Protein AF-A8D741-F1 (afdb_monomer_lite)

Organism: NCBI:txid82301

Secondary structure (DSSP, 8-state):
-EEEEE-PPTT--HHHHHTTHHHHHHHTT-S--EEEE-TTSS-EEEEE--SSPPP--HHHHHTSHHHHT---SSEEEEEE-TTS-EEEEEGGGS--------TTSSTTT-

Radius of gyration: 17.53 Å; chains: 1; bounding box: 40×30×45 Å

Structure (mmCIF, N/CA/C/O backbone):
data_AF-A8D741-F1
#
_entry.id   AF-A8D741-F1
#
loop_
_atom_site.group_PDB
_atom_site.id
_atom_site.type_symbol
_atom_site.label_atom_id
_atom_site.label_alt_id
_atom_site.label_comp_id
_atom_site.label_asym_id
_atom_site.label_entity_id
_atom_site.label_seq_id
_atom_site.pdbx_PDB_ins_code
_atom_site.Cartn_x
_atom_site.Cartn_y
_atom_site.Cartn_z
_atom_site.occupancy
_atom_site.B_iso_or_equiv
_atom_site.auth_seq_id
_atom_site.auth_comp_id
_atom_site.auth_asym_id
_atom_site.auth_atom_id
_atom_site.pdbx_PDB_model_num
ATOM 1 N N . ILE A 1 1 ? 2.298 8.092 -2.596 1.00 91.88 1 ILE A N 1
ATOM 2 C CA . ILE A 1 1 ? 3.057 7.788 -3.835 1.00 91.88 1 ILE A CA 1
ATOM 3 C C . ILE A 1 1 ? 2.292 8.379 -5.009 1.00 91.88 1 ILE A C 1
ATOM 5 O O . ILE A 1 1 ? 1.091 8.578 -4.868 1.00 91.88 1 ILE A O 1
ATOM 9 N N . THR A 1 2 ? 2.952 8.610 -6.139 1.00 91.62 2 THR A N 1
ATOM 10 C CA . THR A 1 2 ? 2.326 9.074 -7.384 1.00 91.62 2 THR A CA 1
ATOM 11 C C . THR A 1 2 ? 2.463 7.994 -8.446 1.00 91.62 2 THR A C 1
ATOM 13 O O . THR A 1 2 ? 3.541 7.419 -8.601 1.00 91.62 2 THR A O 1
ATOM 16 N N . LEU A 1 3 ? 1.375 7.722 -9.171 1.00 92.81 3 LEU A N 1
ATOM 17 C CA . LEU A 1 3 ? 1.344 6.774 -10.282 1.00 92.81 3 LEU A CA 1
ATOM 18 C C . LEU A 1 3 ? 1.420 7.525 -11.614 1.00 92.81 3 LEU A C 1
ATOM 20 O O . LEU A 1 3 ? 0.487 8.233 -11.988 1.00 92.81 3 LEU A O 1
ATOM 24 N N . TYR A 1 4 ? 2.500 7.312 -12.355 1.00 92.06 4 TYR A N 1
ATOM 25 C CA . TYR A 1 4 ? 2.634 7.756 -13.737 1.00 92.06 4 TYR A CA 1
ATOM 26 C C . TYR A 1 4 ? 2.223 6.626 -14.674 1.00 92.06 4 TYR A C 1
ATOM 28 O O . TYR A 1 4 ? 2.609 5.474 -14.475 1.00 92.06 4 TYR A O 1
ATOM 36 N N . LYS A 1 5 ? 1.448 6.952 -15.710 1.00 92.25 5 LYS A N 1
ATOM 37 C CA . LYS A 1 5 ? 1.119 6.012 -16.782 1.00 92.25 5 LYS A CA 1
ATOM 38 C C . LYS A 1 5 ? 2.022 6.280 -17.976 1.00 92.25 5 LYS A C 1
ATOM 40 O O . LYS A 1 5 ? 2.039 7.389 -18.499 1.00 92.25 5 LYS A O 1
ATOM 45 N N . LEU A 1 6 ? 2.755 5.258 -18.392 1.00 91.69 6 LEU A N 1
ATOM 46 C CA . LEU A 1 6 ? 3.600 5.271 -19.576 1.00 91.69 6 LEU A CA 1
ATOM 47 C C . LEU A 1 6 ? 2.988 4.354 -20.630 1.00 91.69 6 LEU A C 1
ATOM 49 O O . LEU A 1 6 ? 2.858 3.154 -20.397 1.00 91.69 6 LEU A O 1
ATOM 53 N N . GLU A 1 7 ? 2.671 4.895 -21.798 1.00 92.44 7 GLU A N 1
ATOM 54 C CA . GLU A 1 7 ? 2.338 4.085 -22.968 1.00 92.44 7 GLU A CA 1
ATOM 55 C C . GLU A 1 7 ? 3.620 3.825 -23.768 1.00 92.44 7 GLU A C 1
ATOM 57 O O . GLU A 1 7 ? 4.220 4.765 -24.297 1.00 92.44 7 GLU A O 1
ATOM 62 N N . PRO A 1 8 ? 4.113 2.577 -23.815 1.00 88.62 8 PRO A N 1
ATOM 63 C CA . PRO A 1 8 ? 5.346 2.280 -24.517 1.00 88.62 8 PRO A CA 1
ATOM 64 C C . PRO A 1 8 ? 5.122 2.276 -26.032 1.00 88.62 8 PRO A C 1
ATOM 66 O O . PRO A 1 8 ? 4.082 1.843 -26.530 1.00 88.62 8 PRO A O 1
ATOM 69 N N . GLN A 1 9 ? 6.146 2.680 -26.784 1.00 90.19 9 GLN A N 1
ATOM 70 C CA . GLN A 1 9 ? 6.136 2.529 -28.237 1.00 90.19 9 GLN A CA 1
ATOM 71 C C . GLN A 1 9 ? 6.013 1.046 -28.623 1.00 90.19 9 GLN A C 1
ATOM 73 O O . GLN A 1 9 ? 6.590 0.170 -27.964 1.00 90.19 9 GLN A O 1
ATOM 78 N N . ALA A 1 10 ? 5.301 0.774 -29.721 1.00 85.75 10 ALA A N 1
ATOM 79 C CA . ALA A 1 10 ? 5.146 -0.564 -30.282 1.00 85.75 10 ALA A CA 1
ATOM 80 C C . ALA A 1 10 ? 6.494 -1.305 -30.389 1.00 85.75 10 ALA A C 1
ATOM 82 O O . ALA A 1 10 ? 7.501 -0.741 -30.815 1.00 85.75 10 ALA A O 1
ATOM 83 N N . GLY A 1 11 ? 6.513 -2.575 -29.973 1.00 85.88 11 GLY A N 1
ATOM 84 C CA . GLY A 1 11 ? 7.721 -3.410 -29.945 1.00 85.88 11 GLY A CA 1
ATOM 85 C C . GLY A 1 11 ? 8.558 -3.302 -28.663 1.00 85.88 11 GLY A C 1
ATOM 86 O O . GLY A 1 11 ? 9.428 -4.144 -28.429 1.00 85.88 11 GLY A O 1
ATOM 87 N N . THR A 1 12 ? 8.279 -2.338 -27.780 1.00 88.94 12 THR A N 1
ATOM 88 C CA . THR A 1 12 ? 8.945 -2.259 -26.474 1.00 88.94 12 THR A CA 1
ATOM 89 C C . THR A 1 12 ? 8.386 -3.319 -25.530 1.00 88.94 12 THR A C 1
ATOM 91 O O . THR A 1 12 ? 7.224 -3.278 -25.130 1.00 88.94 12 THR A O 1
ATOM 94 N N . LYS A 1 13 ? 9.229 -4.275 -25.129 1.00 89.38 13 LYS A N 1
ATOM 95 C CA . LYS A 1 13 ? 8.858 -5.287 -24.132 1.00 89.38 13 LYS A CA 1
ATOM 96 C C . LYS A 1 13 ? 8.702 -4.637 -22.757 1.00 89.38 13 LYS A C 1
ATOM 98 O O . LYS A 1 13 ? 9.631 -3.988 -22.281 1.00 89.38 13 LYS A O 1
ATOM 103 N N . SER A 1 14 ? 7.587 -4.897 -22.076 1.00 88.25 14 SER A N 1
ATOM 104 C CA . SER A 1 14 ? 7.334 -4.427 -20.703 1.00 88.25 14 SER A CA 1
ATOM 105 C C . SER A 1 14 ? 8.457 -4.808 -19.731 1.00 88.25 14 SER A C 1
ATOM 107 O O . SER A 1 14 ? 8.871 -3.987 -18.918 1.00 88.25 14 SER A O 1
ATOM 109 N N . ALA A 1 15 ? 9.026 -6.008 -19.884 1.00 90.12 15 ALA A N 1
ATOM 110 C CA . ALA A 1 15 ? 10.160 -6.487 -19.094 1.00 90.12 15 ALA A CA 1
ATOM 111 C C . ALA A 1 15 ? 11.385 -5.555 -19.147 1.00 90.12 15 ALA A C 1
ATOM 113 O O . ALA A 1 15 ? 12.092 -5.426 -18.153 1.00 90.12 15 ALA A O 1
ATOM 114 N N . ARG A 1 16 ? 11.620 -4.869 -20.277 1.00 91.50 16 ARG A N 1
ATOM 115 C CA . ARG A 1 16 ? 12.715 -3.896 -20.396 1.00 91.50 16 ARG A CA 1
ATOM 116 C C . ARG A 1 16 ? 12.488 -2.698 -19.481 1.00 91.50 16 ARG A C 1
ATOM 118 O O . ARG A 1 16 ? 13.421 -2.261 -18.830 1.00 91.50 16 ARG A O 1
ATOM 125 N N . VAL A 1 17 ? 11.259 -2.186 -19.425 1.00 91.62 17 VAL A N 1
ATOM 126 C CA . VAL A 1 17 ? 10.911 -1.054 -18.556 1.00 91.62 17 VAL A CA 1
ATOM 127 C C . VAL A 1 17 ? 10.985 -1.474 -17.090 1.00 91.62 17 VAL A C 1
ATOM 129 O O . VAL A 1 17 ? 11.582 -0.764 -16.293 1.00 91.62 17 VAL A O 1
ATOM 132 N N . VAL A 1 18 ? 10.465 -2.660 -16.751 1.00 92.50 18 VAL A N 1
ATOM 133 C CA . VAL A 1 18 ? 10.557 -3.227 -15.392 1.00 92.50 18 VAL A CA 1
ATOM 134 C C . VAL A 1 18 ? 12.014 -3.364 -14.938 1.00 92.50 18 VAL A C 1
ATOM 136 O O . VAL A 1 18 ? 12.331 -3.015 -13.806 1.00 92.50 18 VAL A O 1
ATOM 139 N N . GLY A 1 19 ? 12.910 -3.810 -15.824 1.00 94.12 19 GLY A N 1
ATOM 140 C CA . GLY A 1 19 ? 14.340 -3.937 -15.529 1.00 94.12 19 GLY A CA 1
ATOM 141 C C . GLY A 1 19 ? 15.080 -2.610 -15.322 1.00 94.12 19 GLY A C 1
ATOM 142 O O . GLY A 1 19 ? 16.196 -2.627 -14.822 1.00 94.12 19 GLY A O 1
ATOM 143 N N . LEU A 1 20 ? 14.474 -1.470 -15.673 1.00 94.75 20 LEU A N 1
ATOM 144 C CA . LEU A 1 20 ? 15.046 -0.131 -15.483 1.00 94.75 20 LEU A CA 1
ATOM 145 C C . LEU A 1 20 ? 14.560 0.551 -14.194 1.00 94.75 20 LEU A C 1
ATOM 147 O O . LEU A 1 20 ? 14.768 1.751 -14.033 1.00 94.75 20 LEU A O 1
ATOM 151 N N . ALA A 1 21 ? 13.902 -0.174 -13.282 1.00 95.44 21 ALA A N 1
ATOM 152 C CA . ALA A 1 21 ? 13.344 0.400 -12.056 1.00 95.44 21 ALA A CA 1
ATOM 153 C C . ALA A 1 21 ? 14.369 1.215 -11.245 1.00 95.44 21 ALA A C 1
ATOM 155 O O . ALA A 1 21 ? 14.082 2.355 -10.879 1.00 95.44 21 ALA A O 1
ATOM 156 N N . ASP A 1 22 ? 15.572 0.678 -11.034 1.00 95.88 22 ASP A N 1
ATOM 157 C CA . ASP A 1 22 ? 16.621 1.351 -10.256 1.00 95.88 22 ASP A CA 1
ATOM 158 C C . ASP A 1 22 ? 17.182 2.585 -10.976 1.00 95.88 22 ASP A C 1
ATOM 160 O O . ASP A 1 22 ? 17.400 3.630 -10.358 1.00 95.88 22 ASP A O 1
ATOM 164 N N . ASP A 1 23 ? 17.358 2.508 -12.299 1.00 96.12 23 ASP A N 1
ATOM 165 C CA . ASP A 1 23 ? 17.808 3.644 -13.106 1.00 96.12 23 ASP A CA 1
ATOM 166 C C . ASP A 1 23 ? 16.764 4.768 -13.122 1.00 96.12 23 ASP A C 1
ATOM 168 O O . ASP A 1 23 ? 17.115 5.938 -12.963 1.00 96.12 23 ASP A O 1
ATOM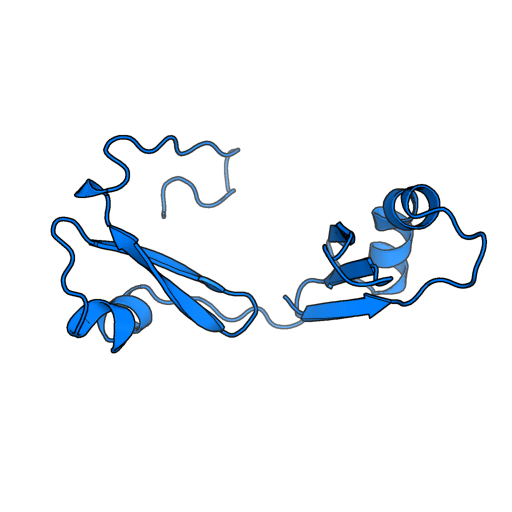 172 N N . ILE A 1 24 ? 15.477 4.426 -13.249 1.00 94.38 24 ILE A N 1
ATOM 173 C CA . ILE A 1 24 ? 14.366 5.382 -13.174 1.00 94.38 24 ILE A CA 1
ATOM 174 C C . ILE A 1 24 ? 14.321 6.030 -11.789 1.00 94.38 24 ILE A C 1
ATOM 176 O O . ILE A 1 24 ? 14.230 7.253 -11.697 1.00 94.38 24 ILE A O 1
ATOM 180 N N . ALA A 1 25 ? 14.423 5.242 -10.715 1.00 95.00 25 ALA A N 1
ATOM 181 C CA . ALA A 1 25 ? 14.464 5.765 -9.352 1.00 95.00 25 ALA A CA 1
ATOM 182 C C . ALA A 1 25 ? 15.614 6.769 -9.176 1.00 95.00 25 ALA A C 1
ATOM 184 O O . ALA A 1 25 ? 15.390 7.886 -8.704 1.00 95.00 25 ALA A O 1
ATOM 185 N N . ARG A 1 26 ? 16.819 6.419 -9.648 1.00 94.88 26 ARG A N 1
ATOM 186 C CA . ARG A 1 26 ? 18.000 7.293 -9.608 1.00 94.88 26 ARG A CA 1
ATOM 187 C C . ARG A 1 26 ? 17.780 8.586 -10.391 1.00 94.88 26 ARG A C 1
ATOM 189 O O . ARG A 1 26 ? 18.010 9.667 -9.853 1.00 94.88 26 ARG A O 1
ATOM 196 N N . SER A 1 27 ? 17.311 8.494 -11.635 1.00 94.81 27 SER A N 1
ATOM 197 C CA . SER A 1 27 ? 17.054 9.659 -12.493 1.00 94.81 27 SER A CA 1
ATOM 198 C C . SER A 1 27 ? 15.969 10.584 -11.937 1.00 94.81 27 SER A C 1
ATOM 200 O O . SER A 1 27 ? 16.024 11.789 -12.163 1.00 94.81 27 SER A O 1
ATOM 202 N N . MET A 1 28 ? 15.015 10.042 -11.181 1.00 92.44 28 MET A N 1
ATOM 203 C CA . MET A 1 28 ? 13.938 10.801 -10.541 1.00 92.44 28 MET A CA 1
ATOM 204 C C . MET A 1 28 ? 14.289 11.285 -9.125 1.00 92.44 28 MET A C 1
ATOM 206 O O . MET A 1 28 ? 13.449 11.909 -8.476 1.00 92.44 28 MET A O 1
ATOM 210 N N . SER A 1 29 ? 15.500 10.995 -8.628 1.00 92.31 29 SER A N 1
ATOM 211 C CA . SER A 1 29 ? 15.908 11.242 -7.234 1.00 92.31 29 SER A CA 1
ATOM 212 C C . SER A 1 29 ? 14.926 10.649 -6.211 1.00 92.31 29 SER A C 1
ATOM 214 O O . SER A 1 29 ? 14.630 11.248 -5.177 1.00 92.31 29 SER A O 1
ATOM 216 N N . ALA A 1 30 ? 14.395 9.468 -6.522 1.00 92.81 30 ALA A N 1
ATOM 217 C CA . ALA A 1 30 ? 13.471 8.726 -5.684 1.00 92.81 30 ALA A CA 1
ATOM 218 C C . ALA A 1 30 ? 14.187 7.567 -4.981 1.00 92.81 30 ALA A C 1
ATOM 220 O O . ALA A 1 30 ? 15.113 6.971 -5.522 1.00 92.81 30 ALA A O 1
ATOM 221 N N . LEU A 1 31 ? 13.711 7.207 -3.784 1.00 90.94 31 LEU A N 1
ATOM 222 C CA . LEU A 1 31 ? 14.238 6.058 -3.034 1.00 90.94 31 LEU A CA 1
ATOM 223 C C . LEU A 1 31 ? 14.073 4.739 -3.806 1.00 90.94 31 LEU A C 1
ATOM 225 O O . LEU A 1 31 ? 14.909 3.849 -3.706 1.00 90.94 31 LEU A O 1
ATOM 229 N N . SER A 1 32 ? 12.967 4.602 -4.533 1.00 94.06 32 SER A N 1
ATOM 230 C CA . SER A 1 32 ? 12.641 3.427 -5.332 1.00 94.06 32 SER A CA 1
ATOM 231 C C . SER A 1 32 ? 11.588 3.776 -6.381 1.00 94.06 32 SER A C 1
ATOM 233 O O . SER A 1 32 ? 10.869 4.771 -6.247 1.00 94.06 32 SER A O 1
ATOM 235 N N . ALA A 1 33 ? 11.483 2.940 -7.410 1.00 96.06 33 ALA A N 1
ATOM 236 C CA . ALA A 1 33 ? 10.404 2.973 -8.386 1.00 96.06 33 ALA A CA 1
ATOM 237 C C . ALA A 1 33 ? 9.769 1.585 -8.458 1.00 96.06 33 ALA A C 1
ATOM 239 O O . ALA A 1 33 ? 10.471 0.582 -8.591 1.00 96.06 33 ALA A O 1
ATOM 240 N N . ARG A 1 34 ? 8.439 1.513 -8.375 1.00 95.19 34 ARG A N 1
ATOM 241 C CA . ARG A 1 34 ? 7.704 0.257 -8.550 1.00 95.19 34 ARG A CA 1
ATOM 242 C C . ARG A 1 34 ? 6.994 0.275 -9.892 1.00 95.19 34 ARG A C 1
ATOM 244 O O . ARG A 1 34 ? 6.203 1.168 -10.174 1.00 95.19 34 ARG A O 1
ATOM 251 N N . ILE A 1 35 ? 7.296 -0.716 -10.723 1.00 95.00 35 ILE A N 1
ATOM 252 C CA . ILE A 1 35 ? 6.805 -0.789 -12.099 1.00 95.00 35 ILE A CA 1
ATOM 253 C C . ILE A 1 35 ? 5.830 -1.953 -12.214 1.00 95.00 35 ILE A C 1
ATOM 255 O O . ILE A 1 35 ? 6.139 -3.076 -11.815 1.00 95.00 35 ILE A O 1
ATOM 259 N N . SER A 1 36 ? 4.643 -1.692 -12.754 1.00 92.56 36 SER A N 1
ATOM 260 C CA . SER A 1 36 ? 3.593 -2.695 -12.923 1.00 92.56 36 SER A CA 1
ATOM 261 C C . SER A 1 36 ? 2.894 -2.564 -14.276 1.00 92.56 36 SER A C 1
ATOM 263 O O . SER A 1 36 ? 2.854 -1.497 -14.883 1.00 92.56 36 SER A O 1
ATOM 265 N N . ILE A 1 37 ? 2.350 -3.672 -14.777 1.00 90.31 37 ILE A N 1
ATOM 266 C CA . ILE A 1 37 ? 1.536 -3.673 -15.997 1.00 90.31 37 ILE A CA 1
ATOM 267 C C . ILE A 1 37 ? 0.095 -3.348 -15.603 1.00 90.31 37 ILE A C 1
ATOM 269 O O . ILE A 1 37 ? -0.478 -4.026 -14.745 1.00 90.31 37 ILE A O 1
ATOM 273 N N . VAL A 1 38 ? -0.507 -2.343 -16.241 1.00 89.06 38 VAL A N 1
ATOM 274 C CA . VAL A 1 38 ? -1.905 -1.983 -15.992 1.00 89.06 38 VAL A CA 1
ATOM 275 C C . VAL A 1 38 ? -2.803 -2.957 -16.750 1.00 89.06 38 VAL A C 1
ATOM 277 O O . VAL A 1 38 ? -2.833 -2.974 -17.978 1.00 89.06 38 VAL A O 1
ATOM 280 N N . ARG A 1 39 ? -3.547 -3.798 -16.025 1.00 82.62 39 ARG A N 1
ATOM 281 C CA . ARG A 1 39 ? -4.461 -4.766 -16.650 1.00 82.62 39 ARG A CA 1
ATOM 282 C C . ARG A 1 39 ? -5.532 -4.040 -17.470 1.00 82.62 39 ARG A C 1
ATOM 284 O O . ARG A 1 39 ? -6.157 -3.103 -16.984 1.00 82.62 39 ARG A O 1
ATOM 291 N N . GLY A 1 40 ? -5.751 -4.501 -18.701 1.00 85.62 40 GLY A N 1
ATOM 292 C CA . GLY A 1 40 ? -6.766 -3.948 -19.605 1.00 85.62 40 GLY A CA 1
ATOM 293 C C . GLY A 1 40 ? -6.373 -2.647 -20.315 1.00 85.62 40 GLY A C 1
ATOM 294 O O . GLY A 1 40 ? -7.201 -2.096 -21.031 1.00 85.62 40 GLY A O 1
ATOM 295 N N . GLN A 1 41 ? -5.141 -2.152 -20.147 1.00 85.31 41 GLN A N 1
ATOM 296 C CA . GLN A 1 41 ? -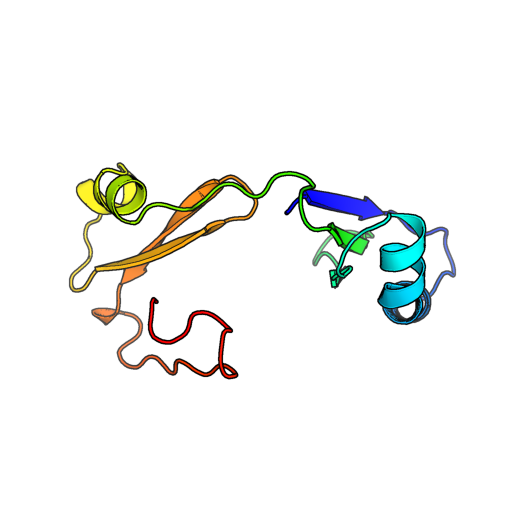4.620 -0.972 -20.850 1.00 85.31 41 GLN A CA 1
ATOM 297 C C . GLN A 1 41 ? -3.248 -1.295 -21.455 1.00 85.31 41 GLN A C 1
ATOM 299 O O . GLN A 1 41 ? -2.478 -2.059 -20.875 1.00 85.31 41 GLN A O 1
ATOM 304 N N . ASN A 1 42 ? -2.901 -0.681 -22.592 1.00 85.75 42 ASN A N 1
ATOM 305 C CA . ASN A 1 42 ? -1.535 -0.733 -23.130 1.00 85.75 42 ASN A CA 1
ATOM 306 C C . ASN A 1 42 ? -0.622 0.274 -22.401 1.00 85.75 42 ASN A C 1
ATOM 308 O O . ASN A 1 42 ? 0.044 1.098 -23.019 1.00 85.75 42 ASN A O 1
ATOM 312 N N . ALA A 1 43 ? -0.646 0.236 -21.069 1.00 90.88 43 ALA A N 1
ATOM 313 C CA . ALA A 1 43 ? 0.041 1.186 -20.211 1.00 90.88 43 ALA A CA 1
ATOM 314 C C . ALA A 1 43 ? 0.838 0.464 -19.121 1.00 90.88 43 ALA A C 1
ATOM 316 O O . ALA A 1 43 ? 0.423 -0.555 -18.560 1.00 90.88 43 ALA A O 1
ATOM 317 N N . ILE A 1 44 ? 1.989 1.038 -18.800 1.00 93.31 44 ILE A N 1
ATOM 318 C CA . ILE A 1 44 ? 2.854 0.640 -17.698 1.00 93.31 44 ILE A CA 1
ATOM 319 C C . ILE A 1 44 ? 2.692 1.681 -16.593 1.00 93.31 44 ILE A C 1
ATOM 321 O O . ILE A 1 44 ? 2.820 2.881 -16.828 1.00 93.31 44 ILE A O 1
ATOM 325 N N . GLY A 1 45 ? 2.386 1.215 -15.387 1.00 94.56 45 GLY A N 1
ATOM 326 C CA . GLY A 1 45 ? 2.322 2.037 -14.191 1.00 94.56 45 GLY A CA 1
ATOM 327 C C . GLY A 1 45 ? 3.702 2.164 -13.560 1.00 94.56 45 GLY A C 1
ATOM 328 O O . GLY A 1 45 ? 4.342 1.151 -13.284 1.00 94.56 45 GLY A O 1
ATOM 329 N N . ILE A 1 46 ? 4.144 3.395 -13.320 1.00 95.12 46 ILE A N 1
ATOM 330 C CA . ILE A 1 46 ? 5.375 3.711 -12.594 1.00 95.12 46 ILE A CA 1
ATOM 331 C C . ILE A 1 46 ? 4.983 4.448 -11.316 1.00 95.12 46 ILE A C 1
ATOM 333 O O . ILE A 1 46 ? 4.544 5.596 -11.351 1.00 95.12 46 ILE A O 1
ATOM 337 N N . GLU A 1 47 ? 5.120 3.768 -10.187 1.00 95.56 47 GLU A N 1
ATOM 338 C CA . GLU A 1 47 ? 4.836 4.291 -8.855 1.00 95.56 47 GLU A CA 1
ATOM 339 C C . GLU A 1 47 ? 6.119 4.862 -8.243 1.00 95.56 47 GLU A C 1
ATOM 341 O O . GLU A 1 47 ? 7.107 4.143 -8.069 1.00 95.56 47 GLU A O 1
ATOM 346 N N . LEU A 1 48 ? 6.092 6.150 -7.893 1.00 94.56 48 LEU A N 1
ATOM 347 C CA . LEU A 1 48 ? 7.205 6.853 -7.254 1.00 94.56 48 LEU A CA 1
ATOM 348 C C . LEU A 1 48 ? 6.788 7.406 -5.881 1.00 94.56 48 LEU A C 1
ATOM 350 O O . LEU A 1 48 ? 5.651 7.861 -5.711 1.00 94.56 48 LEU A O 1
ATOM 354 N N . PRO A 1 49 ? 7.677 7.390 -4.872 1.00 92.94 49 PRO A N 1
ATOM 355 C CA . PRO A 1 49 ? 7.432 8.062 -3.605 1.00 92.94 49 PRO A CA 1
ATOM 356 C C . PRO A 1 49 ? 7.255 9.566 -3.809 1.00 92.94 49 PRO A C 1
ATOM 358 O O . PRO A 1 49 ? 7.974 10.198 -4.579 1.00 92.94 49 PRO A O 1
ATOM 361 N N . ASN A 1 50 ? 6.306 10.138 -3.069 1.00 90.88 50 ASN A N 1
ATOM 362 C CA . ASN A 1 50 ? 6.148 11.587 -3.004 1.00 90.88 50 ASN A CA 1
ATOM 363 C C . ASN A 1 50 ? 7.361 12.172 -2.273 1.00 90.88 50 ASN A C 1
ATOM 365 O O . ASN A 1 50 ? 7.869 11.542 -1.340 1.00 90.88 50 ASN A O 1
ATOM 369 N N . LYS A 1 51 ? 7.797 13.369 -2.686 1.00 87.00 51 LYS A N 1
ATOM 370 C CA . LYS A 1 51 ? 8.869 14.112 -2.002 1.00 87.00 51 LYS A CA 1
ATOM 371 C C . LYS A 1 51 ? 8.515 14.343 -0.535 1.00 87.00 51 LYS A C 1
ATOM 373 O O . LYS A 1 51 ? 9.320 14.069 0.347 1.00 87.00 51 LYS A O 1
ATOM 378 N N . GLU A 1 52 ? 7.277 14.758 -0.300 1.00 88.56 52 GLU A N 1
ATOM 379 C CA . GLU A 1 52 ? 6.685 14.888 1.024 1.00 88.56 52 GLU A CA 1
ATOM 380 C C . GLU A 1 52 ? 5.675 13.757 1.20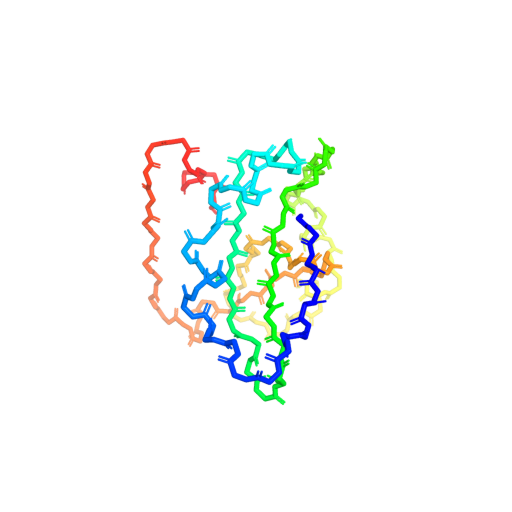6 1.00 88.56 52 GLU A C 1
ATOM 382 O O . GLU A 1 52 ? 4.729 13.604 0.428 1.00 88.56 52 GLU A O 1
ATOM 387 N N . ARG A 1 53 ? 5.928 12.892 2.190 1.00 87.19 53 ARG A N 1
ATOM 388 C CA . ARG A 1 53 ? 5.024 11.792 2.523 1.00 87.19 53 ARG A CA 1
ATOM 389 C C . ARG A 1 53 ? 4.076 12.259 3.611 1.00 87.19 53 ARG A C 1
ATOM 391 O O . ARG A 1 53 ? 4.516 12.642 4.689 1.00 87.19 53 ARG A O 1
ATOM 398 N N . GLU A 1 54 ? 2.787 12.170 3.332 1.00 89.44 54 GLU A N 1
ATOM 399 C CA . GLU A 1 54 ? 1.754 12.406 4.331 1.00 89.44 54 GLU A CA 1
ATOM 400 C C . GLU A 1 54 ? 1.611 11.190 5.247 1.00 89.44 54 GLU A C 1
ATOM 402 O O . GLU A 1 54 ? 1.662 10.038 4.800 1.00 89.44 54 GLU A O 1
ATOM 407 N N . ILE A 1 55 ? 1.431 11.454 6.540 1.00 91.94 55 ILE A N 1
ATOM 408 C CA . ILE A 1 55 ? 1.162 10.414 7.528 1.00 91.94 55 ILE A CA 1
ATOM 409 C C . ILE A 1 55 ? -0.315 10.037 7.434 1.00 91.94 55 ILE A C 1
ATOM 411 O O . ILE A 1 55 ? -1.194 10.891 7.523 1.00 91.94 55 ILE A O 1
ATOM 415 N N . VAL A 1 56 ? -0.592 8.742 7.295 1.00 94.19 56 VAL A N 1
ATOM 416 C CA . VAL A 1 56 ? -1.953 8.219 7.423 1.00 94.19 56 VAL A CA 1
ATOM 417 C C . VAL A 1 56 ? -2.245 8.020 8.905 1.00 94.19 56 VAL A C 1
ATOM 419 O O . VAL A 1 56 ? -1.679 7.132 9.539 1.00 94.19 56 VAL A O 1
ATOM 422 N N . VAL A 1 57 ? -3.112 8.862 9.463 1.00 95.75 57 VAL A N 1
ATOM 423 C CA . VAL A 1 57 ? -3.515 8.780 10.869 1.00 95.75 57 VAL A CA 1
ATOM 424 C C . VAL A 1 57 ? -4.680 7.801 11.005 1.00 95.75 57 VAL A C 1
ATOM 426 O O . VAL A 1 57 ? -5.651 7.878 10.255 1.00 95.75 57 VAL A O 1
ATOM 429 N N . LEU A 1 58 ? -4.605 6.892 11.984 1.00 95.88 58 LEU A N 1
ATOM 430 C CA . LEU A 1 58 ? -5.663 5.903 12.232 1.00 95.88 58 LEU A CA 1
ATOM 431 C C . LEU A 1 58 ? -7.018 6.570 12.511 1.00 95.88 58 LEU A C 1
ATOM 433 O O . LEU A 1 58 ? -8.036 6.113 12.002 1.00 95.88 58 LEU A O 1
ATOM 437 N N . ARG A 1 59 ? -7.028 7.670 13.276 1.00 96.31 59 ARG A N 1
ATOM 438 C CA . ARG A 1 59 ? -8.251 8.421 13.592 1.00 96.31 59 ARG A CA 1
ATOM 439 C C . ARG A 1 59 ? -9.015 8.826 12.331 1.00 96.31 59 ARG A C 1
ATOM 441 O O . ARG A 1 59 ? -10.209 8.573 12.264 1.00 96.31 59 ARG A O 1
ATOM 448 N N . ASP A 1 60 ? -8.325 9.348 11.319 1.00 95.38 60 ASP A N 1
ATOM 449 C CA . ASP A 1 60 ? -8.951 9.768 10.058 1.00 95.38 60 ASP A CA 1
ATOM 450 C C . ASP A 1 60 ? -9.647 8.604 9.338 1.00 95.38 60 ASP A C 1
ATOM 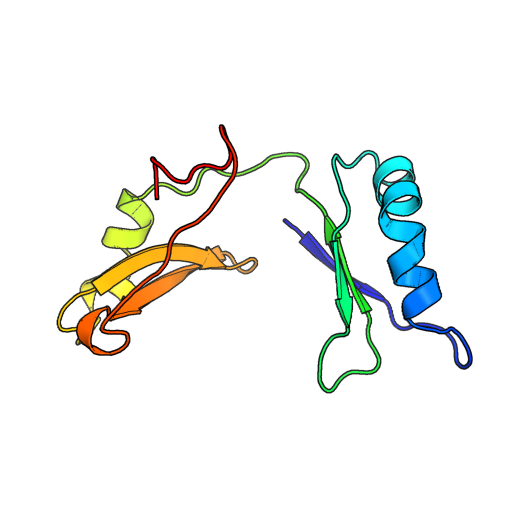452 O O . ASP A 1 60 ? -10.647 8.797 8.652 1.00 95.38 60 ASP A O 1
ATOM 456 N N . LEU A 1 61 ? -9.114 7.384 9.471 1.00 96.19 61 LEU A N 1
ATOM 457 C CA . LEU A 1 61 ? -9.731 6.187 8.900 1.00 96.19 61 LEU A CA 1
ATOM 458 C C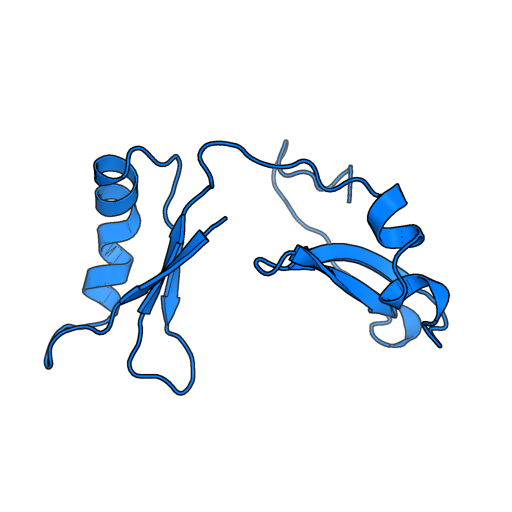 . LEU A 1 61 ? -10.982 5.791 9.679 1.00 96.19 61 LEU A C 1
ATOM 460 O O . LEU A 1 61 ? -11.996 5.459 9.072 1.00 96.19 61 LEU A O 1
ATOM 464 N N . LEU A 1 62 ? -10.925 5.845 11.009 1.00 96.06 62 LEU A N 1
ATOM 465 C CA . LEU A 1 62 ? -12.059 5.507 11.867 1.00 96.06 62 LEU A CA 1
ATOM 466 C C . LEU A 1 62 ? -13.192 6.532 11.752 1.00 96.06 62 LEU A C 1
ATOM 468 O O . LEU A 1 62 ? -14.356 6.162 11.830 1.00 96.06 62 LEU A O 1
ATOM 472 N N . GLU A 1 63 ? -12.873 7.807 11.542 1.00 96.62 63 GLU A N 1
ATOM 473 C CA . GLU A 1 63 ? -13.850 8.885 11.332 1.00 96.62 63 GLU A CA 1
ATOM 474 C C . GLU A 1 63 ? -14.391 8.924 9.890 1.00 96.62 63 GLU A C 1
ATOM 476 O O . GLU A 1 63 ? -15.324 9.674 9.601 1.00 96.62 63 GLU A O 1
ATOM 481 N N . SER A 1 64 ? -13.844 8.111 8.979 1.00 96.44 64 SER A N 1
ATOM 482 C CA . SER A 1 64 ? -14.285 8.089 7.585 1.00 96.44 64 SER A CA 1
ATOM 483 C C . SER A 1 64 ? -15.714 7.545 7.428 1.00 96.44 64 SER A C 1
ATOM 485 O O . SER A 1 64 ? -16.105 6.609 8.139 1.00 96.44 64 SER A O 1
ATOM 487 N N . PRO A 1 65 ? -16.501 8.059 6.461 1.00 95.31 65 PRO A N 1
ATOM 488 C CA . PRO A 1 65 ? -17.815 7.506 6.139 1.00 95.31 65 PRO A CA 1
ATOM 489 C C . PRO A 1 65 ? -17.763 6.019 5.777 1.00 95.31 65 PRO A C 1
ATOM 491 O O . PRO A 1 65 ? -18.699 5.286 6.090 1.00 95.31 65 PRO A O 1
ATOM 494 N N . GLU A 1 66 ? -16.680 5.569 5.137 1.00 94.94 66 GLU A N 1
ATOM 495 C CA . GLU A 1 66 ? -16.443 4.171 4.778 1.00 94.94 66 GLU A CA 1
ATOM 496 C C . GLU A 1 66 ? -16.344 3.248 5.991 1.00 94.94 66 GLU A C 1
ATOM 498 O O . GLU A 1 66 ? -16.701 2.081 5.866 1.00 94.94 66 GLU A O 1
ATOM 503 N N . TYR A 1 67 ? -15.867 3.747 7.135 1.00 96.19 67 TYR A N 1
ATOM 504 C CA . TYR A 1 67 ? -15.820 2.997 8.389 1.00 96.19 67 TYR A CA 1
ATOM 505 C C . TYR A 1 67 ? -17.116 3.163 9.191 1.00 96.19 67 TYR A C 1
ATOM 507 O O . TYR A 1 67 ? -17.712 2.175 9.611 1.00 96.19 67 TYR A O 1
ATOM 515 N N . GLN A 1 68 ? -17.586 4.401 9.368 1.00 96.25 68 GLN A N 1
ATOM 516 C CA . GLN A 1 68 ? -18.749 4.717 10.209 1.00 96.25 68 GLN A CA 1
ATOM 517 C C . GLN A 1 68 ? -20.062 4.139 9.670 1.00 96.25 68 GLN A C 1
ATOM 519 O O . GLN A 1 68 ? -20.907 3.691 10.439 1.00 96.25 68 GLN A O 1
ATOM 524 N N . ASN A 1 69 ? -20.232 4.121 8.346 1.00 94.69 69 ASN A N 1
ATOM 525 C CA . ASN A 1 69 ? -21.449 3.621 7.701 1.00 94.69 69 ASN A CA 1
ATOM 526 C C . ASN A 1 69 ? -21.299 2.178 7.196 1.00 94.69 69 ASN A C 1
ATOM 528 O O . ASN A 1 69 ? -22.157 1.682 6.461 1.00 94.69 69 ASN A O 1
ATOM 532 N N . ALA A 1 70 ? -20.197 1.506 7.534 1.00 91.06 70 ALA A N 1
ATOM 533 C CA . ALA A 1 70 ? -19.925 0.160 7.062 1.00 91.06 70 ALA A CA 1
ATOM 534 C C . ALA A 1 70 ? -20.834 -0.846 7.776 1.00 91.06 70 ALA A C 1
ATOM 536 O O . ALA A 1 70 ? -20.784 -0.994 8.994 1.00 91.06 70 ALA A O 1
ATOM 537 N N . ASN A 1 71 ? -21.618 -1.611 7.016 1.00 93.81 71 ASN A N 1
ATOM 538 C CA . ASN A 1 71 ? -22.309 -2.782 7.554 1.00 93.81 71 ASN A CA 1
ATOM 539 C C . ASN A 1 71 ? -21.364 -3.998 7.525 1.00 93.81 71 ASN A C 1
ATOM 541 O O . ASN A 1 71 ? -21.470 -4.861 6.647 1.00 93.81 71 ASN A O 1
ATOM 545 N N . LEU A 1 72 ? -20.375 -3.996 8.422 1.00 94.19 72 LEU A N 1
ATOM 546 C CA . LEU A 1 72 ? -19.332 -5.019 8.538 1.00 94.19 72 LEU A CA 1
ATOM 547 C C . LEU A 1 72 ? -19.357 -5.641 9.935 1.00 94.19 72 LEU A C 1
ATOM 549 O O . LEU A 1 72 ? -19.537 -4.937 10.925 1.00 94.19 72 LEU A O 1
ATOM 553 N N . ASN A 1 73 ? -19.135 -6.952 10.017 1.00 94.38 73 ASN A N 1
ATOM 554 C CA . ASN A 1 73 ? -19.184 -7.662 11.299 1.00 94.38 73 ASN A CA 1
ATOM 555 C C . ASN A 1 73 ? -17.889 -7.494 12.099 1.00 94.38 73 ASN A C 1
ATOM 557 O O . ASN A 1 73 ? -17.926 -7.420 13.325 1.00 94.38 73 ASN A O 1
ATOM 561 N N . LEU A 1 74 ? -16.744 -7.459 11.411 1.00 95.00 74 LEU A N 1
ATOM 562 C CA . LEU A 1 74 ? -15.437 -7.289 12.036 1.00 95.00 74 LEU A CA 1
ATOM 563 C C . LEU A 1 74 ? -14.556 -6.364 11.177 1.00 95.00 74 LEU A C 1
ATOM 565 O O . LEU A 1 74 ? -13.673 -6.846 10.460 1.00 95.00 74 LEU A O 1
ATOM 569 N N . PRO A 1 75 ? -14.823 -5.042 11.190 1.00 94.81 75 PRO A N 1
ATOM 570 C CA . PRO A 1 75 ? -14.110 -4.089 10.352 1.00 94.81 75 PRO A CA 1
ATOM 571 C C . PRO A 1 75 ? -12.648 -3.916 10.790 1.00 94.81 75 PRO A C 1
ATOM 573 O O . PRO A 1 75 ? -12.350 -3.759 11.971 1.00 94.81 75 PRO A O 1
ATOM 576 N N . ILE A 1 76 ? -11.739 -3.880 9.817 1.00 94.81 76 ILE A N 1
ATOM 577 C CA . ILE A 1 76 ? -10.324 -3.535 9.976 1.00 94.81 76 ILE A CA 1
ATOM 578 C C . ILE A 1 76 ? -10.009 -2.360 9.049 1.00 94.81 76 ILE A C 1
ATOM 580 O O . ILE A 1 76 ? -10.216 -2.442 7.836 1.00 94.81 76 ILE A O 1
ATOM 584 N N . ALA A 1 77 ? -9.477 -1.277 9.615 1.00 95.94 77 ALA A N 1
ATOM 585 C CA . ALA A 1 77 ? -8.963 -0.135 8.867 1.00 95.94 77 ALA A CA 1
ATOM 586 C C . ALA A 1 77 ? -7.485 -0.365 8.513 1.00 95.94 77 ALA A C 1
ATOM 588 O O . ALA A 1 77 ? -6.627 -0.311 9.387 1.00 95.94 77 ALA A O 1
ATOM 589 N N . LEU A 1 78 ? -7.180 -0.626 7.238 1.00 94.75 78 LEU A N 1
ATOM 590 C CA . LEU A 1 78 ? -5.823 -0.998 6.801 1.00 94.75 78 LEU A CA 1
ATOM 591 C C . LEU A 1 78 ? -4.955 0.198 6.392 1.00 94.75 78 LEU A C 1
ATOM 593 O O . LEU A 1 78 ? -3.730 0.101 6.388 1.00 94.75 78 LEU A O 1
ATOM 597 N N . GLY A 1 79 ? -5.569 1.309 5.986 1.00 95.00 79 GLY A N 1
ATOM 598 C CA . GLY A 1 79 ? -4.842 2.464 5.466 1.00 95.00 79 GLY A CA 1
ATOM 599 C C . GLY A 1 79 ? -5.620 3.219 4.399 1.00 95.00 79 GLY A C 1
ATOM 600 O O . GLY A 1 79 ? -6.850 3.191 4.372 1.00 95.00 79 GLY A O 1
ATOM 601 N N . LYS A 1 80 ? -4.887 3.887 3.505 1.00 95.25 80 LYS A N 1
ATOM 602 C CA . LYS A 1 80 ? -5.431 4.601 2.344 1.00 95.25 80 LYS A CA 1
ATOM 603 C C . LYS A 1 80 ? -4.864 4.020 1.050 1.00 95.25 80 LYS A C 1
ATOM 605 O O . LYS A 1 80 ? -3.707 3.603 1.000 1.00 95.25 80 LYS A O 1
ATOM 610 N N . GLU A 1 81 ? -5.670 4.025 -0.002 1.00 92.75 81 GLU A N 1
ATOM 611 C CA . GLU A 1 81 ? -5.21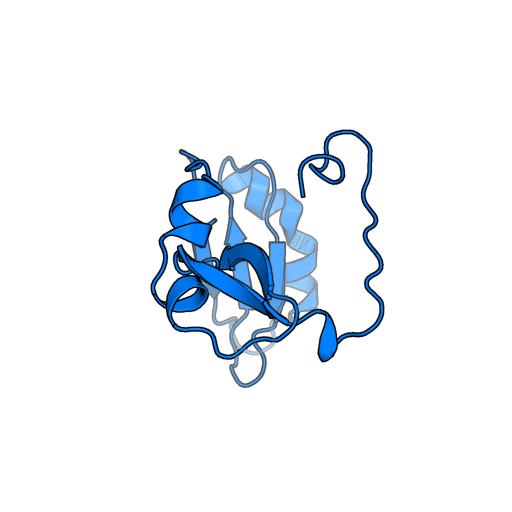6 3.793 -1.371 1.00 92.75 81 GLU A CA 1
ATOM 612 C C . GLU A 1 81 ? -4.269 4.907 -1.845 1.00 92.75 81 GLU A C 1
ATOM 614 O O . GLU A 1 81 ? -4.153 5.969 -1.234 1.00 92.75 81 GLU A O 1
ATOM 619 N N . ILE A 1 82 ? -3.653 4.707 -3.014 1.00 88.12 82 ILE A N 1
ATOM 620 C CA . ILE A 1 82 ? -2.858 5.734 -3.712 1.00 88.12 82 ILE A CA 1
ATOM 621 C C . ILE A 1 82 ? -3.691 6.993 -3.997 1.00 88.12 82 ILE A C 1
ATOM 623 O O . ILE A 1 82 ? -3.162 8.099 -3.997 1.00 88.12 82 ILE A O 1
ATOM 627 N N . SER A 1 83 ? -4.995 6.814 -4.219 1.00 88.56 83 SER A N 1
ATOM 628 C CA . SER A 1 83 ? -5.976 7.884 -4.421 1.00 88.56 83 SER A CA 1
ATOM 629 C C . SER A 1 83 ? -6.301 8.669 -3.141 1.00 88.56 83 SER A C 1
ATOM 631 O O . SER A 1 83 ? -6.989 9.681 -3.214 1.00 88.56 83 SER A O 1
ATOM 633 N N . GLY A 1 84 ? -5.846 8.201 -1.972 1.00 90.75 84 GLY A N 1
ATOM 634 C CA . GLY A 1 84 ? -6.196 8.748 -0.661 1.00 90.75 84 GLY A CA 1
ATOM 635 C C . GLY A 1 84 ? -7.471 8.156 -0.052 1.00 90.75 84 GLY A C 1
ATOM 636 O O . GLY A 1 84 ? -7.778 8.447 1.104 1.00 90.75 84 GLY A O 1
ATOM 637 N N . LYS A 1 85 ? -8.199 7.301 -0.781 1.00 93.69 85 LYS A N 1
ATOM 638 C CA . LYS A 1 85 ? -9.437 6.689 -0.288 1.00 93.69 85 LYS A CA 1
ATOM 639 C C . LYS A 1 85 ? -9.163 5.700 0.863 1.00 93.69 85 LYS A C 1
ATOM 641 O O . LYS A 1 85 ? -8.253 4.881 0.717 1.00 93.69 85 LYS A O 1
ATOM 646 N N . PRO A 1 86 ? -9.925 5.727 1.974 1.00 95.88 86 PRO A N 1
ATOM 647 C CA . PRO A 1 86 ? -9.802 4.743 3.051 1.00 95.88 86 PRO A CA 1
ATOM 648 C C . PRO A 1 86 ? -10.031 3.304 2.570 1.00 95.88 86 PRO A C 1
ATOM 650 O O . PRO A 1 86 ? -10.948 3.031 1.795 1.00 95.88 86 PRO A O 1
ATOM 653 N N . ILE A 1 87 ? -9.217 2.375 3.073 1.00 95.31 87 ILE A N 1
ATOM 654 C CA . ILE A 1 87 ? -9.365 0.932 2.864 1.00 95.31 87 ILE A CA 1
ATOM 655 C C . ILE A 1 87 ? -9.862 0.310 4.166 1.00 95.31 87 ILE A C 1
ATOM 657 O O . ILE A 1 87 ? -9.088 0.115 5.108 1.00 95.31 87 ILE A O 1
ATOM 661 N N . ILE A 1 88 ? -11.152 -0.018 4.190 1.00 96.00 88 ILE A N 1
ATOM 662 C CA . ILE A 1 88 ? -11.813 -0.723 5.289 1.00 96.00 88 ILE A CA 1
ATOM 663 C C . ILE A 1 88 ? -12.233 -2.105 4.792 1.00 96.00 88 ILE A C 1
ATOM 665 O O . ILE A 1 88 ? -12.861 -2.226 3.738 1.00 96.00 88 ILE A O 1
ATOM 669 N N . VAL A 1 89 ? -11.878 -3.153 5.532 1.00 94.44 89 VAL A N 1
ATOM 670 C CA . VAL A 1 89 ? -12.177 -4.545 5.169 1.00 94.44 89 VAL A CA 1
ATOM 671 C C . VAL A 1 89 ? -12.903 -5.268 6.293 1.00 94.44 89 VAL A C 1
ATOM 673 O O . VAL A 1 89 ? -12.774 -4.891 7.449 1.00 94.44 89 VAL A O 1
ATOM 676 N N . ASP A 1 90 ? -13.651 -6.322 5.969 1.00 95.88 90 ASP A N 1
ATOM 677 C CA . ASP A 1 90 ? -14.356 -7.145 6.957 1.00 95.88 90 ASP A CA 1
ATOM 678 C C . ASP A 1 90 ? -13.625 -8.471 7.165 1.00 95.88 90 ASP A C 1
ATOM 680 O O . ASP A 1 90 ? -13.636 -9.339 6.285 1.00 95.88 90 ASP A O 1
ATOM 684 N N . LEU A 1 91 ? -13.005 -8.645 8.332 1.00 95.19 91 LEU A N 1
ATOM 685 C CA . LEU A 1 91 ? -12.307 -9.882 8.672 1.00 95.19 91 LEU A CA 1
ATOM 686 C C . LEU A 1 91 ? -13.276 -11.067 8.758 1.00 95.19 91 LEU A C 1
ATOM 688 O O . LEU A 1 91 ? -12.885 -12.192 8.478 1.00 95.19 91 LEU A O 1
ATOM 692 N N . ALA A 1 92 ? -14.563 -10.850 9.042 1.00 95.62 92 ALA A N 1
ATOM 693 C CA . ALA A 1 92 ? -15.529 -11.948 9.042 1.00 95.62 92 ALA A CA 1
ATOM 694 C C . ALA A 1 92 ? -15.708 -12.571 7.643 1.00 95.62 92 ALA A C 1
ATOM 696 O O . ALA A 1 92 ? -16.027 -13.753 7.528 1.00 95.62 92 ALA A O 1
ATOM 697 N N . LYS A 1 93 ? -15.474 -11.796 6.572 1.00 94.44 93 LYS A N 1
ATOM 698 C CA . LYS A 1 93 ? -15.498 -12.274 5.174 1.00 94.44 93 LYS A CA 1
ATOM 699 C C . LYS A 1 93 ? -14.146 -12.820 4.707 1.00 94.44 93 LYS A C 1
ATOM 701 O O . LYS A 1 93 ? -14.076 -13.474 3.670 1.00 94.44 93 LYS A O 1
ATOM 706 N N . MET A 1 94 ? -13.086 -12.559 5.468 1.00 92.75 94 MET A N 1
ATOM 707 C CA . MET A 1 94 ? -11.723 -13.045 5.257 1.00 92.75 94 MET A CA 1
ATOM 708 C C . MET A 1 94 ? -11.251 -13.699 6.560 1.00 92.75 94 MET A C 1
ATOM 710 O O . MET A 1 94 ? -10.457 -13.103 7.285 1.00 92.75 94 MET A O 1
ATOM 714 N N . PRO A 1 95 ? -11.763 -14.896 6.897 1.00 88.56 95 PRO A N 1
ATOM 715 C CA . PRO A 1 95 ? -11.755 -15.415 8.270 1.00 88.56 95 PRO A CA 1
ATOM 716 C C . PRO A 1 95 ? -10.354 -15.581 8.874 1.00 88.56 95 PRO A C 1
ATOM 718 O O . PRO A 1 95 ? -10.210 -15.701 10.091 1.00 88.56 95 PRO A O 1
ATOM 721 N N . HIS A 1 96 ? -9.318 -15.571 8.037 1.00 93.38 96 HIS A N 1
ATOM 722 C CA . HIS A 1 96 ? -7.924 -15.587 8.443 1.00 93.38 96 HIS A CA 1
ATOM 723 C C . HIS A 1 96 ? -7.134 -14.552 7.636 1.00 93.38 96 HIS A C 1
ATOM 725 O O . HIS A 1 96 ? -7.357 -14.384 6.436 1.00 93.38 96 HIS A O 1
ATOM 731 N N . LEU A 1 97 ? -6.175 -13.896 8.290 1.00 92.06 97 LEU A N 1
ATOM 732 C CA . LEU A 1 97 ? -5.271 -12.920 7.686 1.00 92.06 97 LEU A CA 1
ATOM 733 C C . LEU A 1 97 ? -3.823 -13.282 8.038 1.00 92.06 97 LEU A C 1
ATOM 735 O O . LEU A 1 97 ? -3.504 -13.511 9.203 1.00 92.06 97 LEU A O 1
ATOM 739 N N . LEU A 1 98 ? -2.944 -13.307 7.034 1.00 94.50 98 LEU A N 1
ATOM 740 C CA . LEU A 1 98 ? -1.501 -13.459 7.216 1.00 94.50 98 LEU A CA 1
ATOM 741 C C . LEU A 1 98 ? -0.823 -12.096 7.058 1.00 94.50 98 LEU A C 1
ATOM 743 O O . LEU A 1 98 ? -0.884 -11.501 5.983 1.00 94.50 98 LEU A O 1
ATOM 747 N N . VAL A 1 99 ? -0.132 -11.633 8.101 1.00 93.25 99 VAL A N 1
ATOM 748 C CA . VAL A 1 99 ? 0.652 -10.389 8.066 1.00 93.25 99 VAL A CA 1
ATOM 749 C C . VAL A 1 99 ? 2.139 -10.725 8.175 1.00 93.25 99 VAL A C 1
ATOM 751 O O . VAL A 1 99 ? 2.602 -11.238 9.193 1.00 93.25 99 VAL A O 1
ATOM 754 N N . ALA A 1 100 ? 2.904 -10.426 7.125 1.00 94.94 100 ALA A N 1
ATOM 755 C CA . ALA A 1 100 ? 4.343 -10.673 7.057 1.00 94.94 100 ALA A CA 1
ATOM 756 C C . ALA A 1 100 ? 5.094 -9.412 6.604 1.00 94.94 100 ALA A C 1
ATOM 758 O O . ALA A 1 100 ? 4.583 -8.613 5.825 1.00 94.94 100 ALA A O 1
ATOM 759 N N . GLY A 1 101 ? 6.318 -9.228 7.100 1.00 93.06 101 GLY A N 1
ATOM 760 C CA . GLY A 1 101 ? 7.151 -8.071 6.769 1.00 93.06 101 GLY A CA 1
ATOM 761 C C . GLY A 1 101 ? 8.462 -8.059 7.550 1.00 93.06 101 GLY A C 1
ATOM 762 O O . GLY A 1 101 ? 8.528 -8.598 8.663 1.00 93.06 101 GLY A O 1
ATOM 763 N N . THR A 1 102 ? 9.494 -7.453 6.962 1.00 94.75 102 THR A N 1
ATOM 764 C CA . THR A 1 102 ? 10.827 -7.290 7.559 1.00 94.75 102 THR A CA 1
ATOM 765 C C . THR A 1 102 ? 10.807 -6.306 8.737 1.00 94.75 102 THR A C 1
ATOM 767 O O . THR A 1 102 ? 9.824 -5.604 8.986 1.00 94.75 102 THR A O 1
ATOM 770 N N . THR A 1 103 ? 11.886 -6.260 9.519 1.00 93.56 103 THR A N 1
ATOM 771 C CA . THR A 1 103 ? 12.023 -5.285 10.611 1.00 93.56 103 THR A CA 1
ATOM 772 C C . THR A 1 103 ? 11.963 -3.859 10.062 1.00 93.56 103 THR A C 1
ATOM 774 O O . THR A 1 103 ? 12.608 -3.548 9.065 1.00 93.56 103 THR A O 1
ATOM 777 N N . GLY A 1 104 ? 11.172 -2.994 10.703 1.00 89.62 104 GLY A N 1
ATOM 778 C CA . GLY A 1 104 ? 10.989 -1.604 10.271 1.00 89.62 104 GLY A CA 1
ATOM 779 C C . GLY A 1 104 ? 9.988 -1.401 9.127 1.00 89.62 104 GLY A C 1
ATOM 780 O O . GLY A 1 104 ? 9.740 -0.262 8.753 1.00 89.62 104 GLY A O 1
ATOM 781 N N . SER A 1 105 ? 9.353 -2.459 8.605 1.00 88.19 105 SER A N 1
ATOM 782 C CA . SER A 1 105 ? 8.363 -2.343 7.520 1.00 88.19 105 SER A CA 1
ATOM 783 C C . SER A 1 105 ? 6.968 -1.882 7.972 1.00 88.19 105 SER A C 1
ATOM 785 O O . SER A 1 105 ? 6.068 -1.788 7.144 1.00 88.19 105 SER A O 1
ATOM 787 N N . GLY A 1 106 ? 6.759 -1.668 9.277 1.00 89.38 106 GLY A N 1
ATOM 788 C CA . GLY A 1 106 ? 5.472 -1.243 9.845 1.00 89.38 106 GLY A CA 1
ATOM 789 C C . GLY A 1 106 ? 4.544 -2.360 10.344 1.00 89.38 106 GLY A C 1
ATOM 790 O O . GLY A 1 106 ? 3.486 -2.046 10.869 1.00 89.38 106 GLY A O 1
ATOM 791 N N . LYS A 1 107 ? 4.939 -3.644 10.276 1.00 93.56 107 LYS A N 1
ATOM 792 C CA . LYS A 1 107 ? 4.093 -4.792 10.686 1.00 93.56 107 LYS A CA 1
ATOM 793 C C . LYS A 1 107 ? 3.500 -4.689 12.100 1.00 93.56 107 LYS A C 1
ATOM 795 O O . LYS A 1 107 ? 2.370 -5.094 12.290 1.00 93.56 107 LYS A O 1
ATOM 800 N N . SER A 1 108 ? 4.264 -4.212 13.085 1.00 90.31 108 SER A N 1
ATOM 801 C CA . SER A 1 108 ? 3.779 -4.109 14.475 1.00 90.31 108 SER A CA 1
ATOM 802 C C . SER A 1 108 ? 2.838 -2.923 14.708 1.00 90.31 108 SER A C 1
ATOM 804 O O . SER A 1 108 ? 2.276 -2.808 15.789 1.00 90.31 108 SER A O 1
ATOM 806 N N . VAL A 1 109 ? 2.759 -2.005 13.741 1.00 88.25 109 VAL A N 1
ATOM 807 C CA . VAL A 1 109 ? 1.940 -0.785 13.797 1.00 88.25 109 VAL A CA 1
ATOM 808 C C . VAL A 1 109 ? 0.626 -0.968 13.029 1.00 88.25 109 VAL A C 1
ATOM 810 O O . VAL A 1 109 ? -0.339 -0.278 13.335 1.00 88.25 109 VAL A O 1
ATOM 813 N N . THR A 1 110 ? 0.615 -1.861 12.030 1.00 77.31 110 THR A N 1
ATOM 814 C CA . THR A 1 110 ? -0.592 -2.316 11.316 1.00 77.31 110 THR A CA 1
ATOM 815 C C . THR A 1 110 ? -1.513 -3.077 12.256 1.00 77.31 110 THR A C 1
ATOM 817 O O . THR A 1 110 ? -2.730 -2.814 12.193 1.00 77.31 110 THR A O 1
#

pLDDT: mean 92.53, std 3.4, range [77.31, 96.62]

Sequence (110 aa):
ITLYKLEPQAGTKSARVVGLADDIARSMSALSARISIVRGQNAIGIELPNKEREIVVLRDLLESPEYQNANLNLPIALGKEISGKPIIVDLAKMPHLLVAGTTGSGKSVT

InterPro domains:
  IPR002543 FtsK domain [PF01580] (58-110)
  IPR027417 P-loop containing nucleoside triphosphate hydrolase [G3DSA:3.40.50.300] (55-110)
  IPR027417 P-loop containing nucleoside triphosphate hydrolase [SSF52540] (40-110)
  IPR041027 FtsK alpha domain [PF17854] (1-50)
  IPR050206 FtsK/SpoIIIE/SftA cell division and DNA translocation [PTHR22683] (1-109)

Foldseek 3Di:
DDKDKDQDDPPDDLVVVQVCFVVVCVVVVFPTWDWDDDPPDSIIIIDTDDPDDDDFDPVCLCPDCCNVVDPEPAWDFDTADPVRHTDIDHCVVVVDDDQDDDPPPCSVVD